Protein AF-A0A0D2GJV9-F1 (afdb_monomer)

Nearest PDB structures (foldseek):
  5wtl-assembly4_D  TM=9.542E-01  e=4.142E-06  Capnocytophaga gingivalis ATCC 33624
  5wtp-assembly2_B  TM=9.351E-01  e=1.584E-05  Capnocytophaga gingivalis ATCC 33624
  4rha-assembly2_A  TM=8.814E-01  e=6.058E-05  Salmonella enterica subsp. enterica serovar 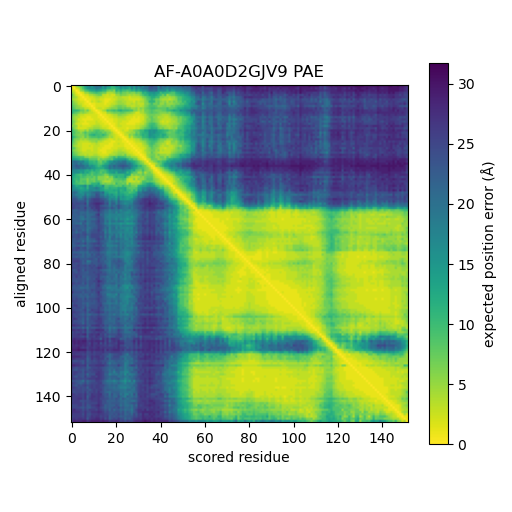Typhimurium str. 14028S
  6jfw-assembly2_B  TM=7.655E-01  e=3.293E-05  Pseudomonas aeruginosa PAO1
  6x65-assembly1_U  TM=7.104E-01  e=2.051E-04  Legionella pneumophila

Structure (mmCIF, N/CA/C/O backbone):
data_AF-A0A0D2GJV9-F1
#
_entry.id   AF-A0A0D2GJV9-F1
#
loop_
_atom_site.group_PDB
_atom_site.id
_atom_site.type_symbol
_atom_site.label_atom_id
_atom_site.label_alt_id
_atom_site.label_comp_id
_atom_site.label_asym_id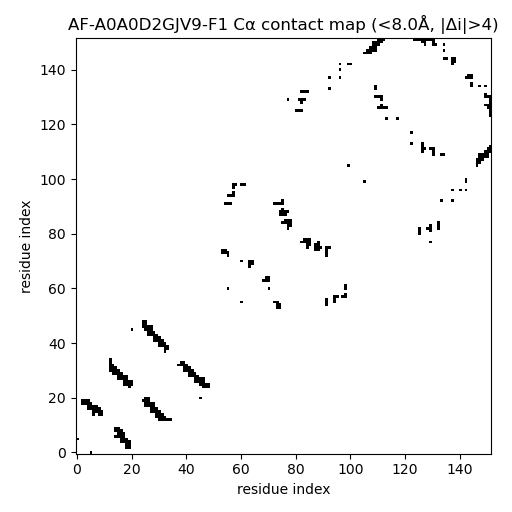
_atom_site.label_entity_id
_atom_site.label_seq_id
_atom_site.pdbx_PDB_ins_code
_atom_site.Cartn_x
_atom_site.Cartn_y
_atom_site.Cartn_z
_atom_site.occupancy
_atom_site.B_iso_or_equiv
_atom_site.auth_seq_id
_atom_site.auth_comp_id
_atom_site.auth_asym_id
_atom_site.auth_atom_id
_atom_site.pdbx_PDB_model_num
ATOM 1 N N . MET A 1 1 ? 7.979 10.786 -43.271 1.00 53.38 1 MET A N 1
ATOM 2 C CA . MET A 1 1 ? 6.881 10.348 -42.379 1.00 53.38 1 MET A CA 1
ATOM 3 C C . MET A 1 1 ? 6.047 11.572 -42.023 1.00 53.38 1 MET A C 1
ATOM 5 O O . MET A 1 1 ? 6.557 12.452 -41.350 1.00 53.38 1 MET A O 1
ATOM 9 N N . GLU A 1 2 ? 4.808 11.663 -42.506 1.00 51.81 2 GLU A N 1
ATOM 10 C CA . GLU A 1 2 ? 3.990 12.896 -42.465 1.00 51.81 2 GLU A CA 1
ATOM 11 C C . GLU A 1 2 ? 3.269 13.160 -41.126 1.00 51.81 2 GLU A C 1
ATOM 13 O O . GLU A 1 2 ? 2.659 14.206 -40.954 1.00 51.81 2 GLU A O 1
ATOM 18 N N . LYS A 1 3 ? 3.350 12.248 -40.145 1.00 60.88 3 LYS A N 1
ATOM 19 C CA . LYS A 1 3 ? 2.617 12.347 -38.863 1.00 60.88 3 LYS A CA 1
ATOM 20 C C . LYS A 1 3 ? 3.501 12.590 -37.631 1.00 60.88 3 LYS A C 1
ATOM 22 O O . LYS A 1 3 ? 3.143 12.169 -36.540 1.00 60.88 3 LYS A O 1
ATOM 27 N N . GLY A 1 4 ? 4.672 13.212 -37.789 1.00 68.31 4 GLY A N 1
ATOM 28 C CA . GLY A 1 4 ? 5.572 13.513 -36.658 1.00 68.31 4 GLY A CA 1
ATOM 29 C C . GLY A 1 4 ? 6.282 12.292 -36.055 1.00 68.31 4 GLY A C 1
ATOM 30 O O . GLY A 1 4 ? 6.714 12.326 -34.906 1.00 68.31 4 GLY A O 1
ATOM 31 N N . GLY A 1 5 ? 6.381 11.198 -36.813 1.00 75.81 5 GLY A N 1
ATOM 32 C CA . GLY A 1 5 ? 7.110 10.000 -36.402 1.00 75.81 5 GLY A CA 1
ATOM 33 C C . GLY A 1 5 ? 8.627 10.149 -36.486 1.00 75.81 5 GLY A C 1
ATOM 34 O O . GLY A 1 5 ? 9.131 10.936 -37.289 1.00 75.81 5 GLY A O 1
ATOM 35 N N . LYS A 1 6 ? 9.359 9.365 -35.687 1.00 85.88 6 LYS A N 1
ATOM 36 C CA . LYS A 1 6 ? 10.828 9.356 -35.665 1.00 85.88 6 LYS A CA 1
ATOM 37 C C . LYS A 1 6 ? 11.357 7.948 -35.916 1.00 85.88 6 LYS A C 1
ATOM 39 O O . LYS A 1 6 ? 10.926 7.001 -35.264 1.00 85.88 6 LYS A O 1
ATOM 44 N N . VAL A 1 7 ? 12.325 7.810 -36.819 1.00 85.44 7 VAL A N 1
ATOM 45 C CA . VAL A 1 7 ? 13.106 6.570 -36.935 1.00 85.44 7 VAL A CA 1
ATOM 46 C C . VAL A 1 7 ? 14.025 6.482 -35.721 1.00 85.44 7 VAL A C 1
ATOM 48 O O . VAL A 1 7 ? 14.788 7.408 -35.443 1.00 85.44 7 VAL A O 1
ATOM 51 N N . VAL A 1 8 ? 13.896 5.399 -34.961 1.00 86.81 8 VAL A N 1
ATOM 52 C CA . VAL A 1 8 ? 14.695 5.161 -33.753 1.00 86.81 8 VAL A CA 1
ATOM 53 C C . VAL A 1 8 ? 15.882 4.267 -34.068 1.00 86.81 8 VAL A C 1
ATOM 55 O O . VAL A 1 8 ? 16.947 4.450 -33.484 1.00 86.81 8 VAL A O 1
ATOM 58 N N . TRP A 1 9 ? 15.712 3.320 -34.991 1.00 85.50 9 TRP A N 1
ATOM 59 C CA . TRP A 1 9 ? 16.769 2.398 -35.377 1.00 85.50 9 TRP A CA 1
ATOM 60 C C . TRP A 1 9 ? 16.489 1.778 -36.751 1.00 85.50 9 TRP A C 1
ATOM 62 O O . TRP A 1 9 ? 15.338 1.486 -37.074 1.00 85.50 9 TRP A O 1
ATOM 72 N N . GLU A 1 10 ? 17.536 1.576 -37.548 1.00 85.81 10 GLU A N 1
ATOM 73 C CA . GLU A 1 10 ? 17.474 0.962 -38.876 1.00 85.81 10 GLU A CA 1
ATOM 74 C C . GLU A 1 10 ? 18.744 0.135 -39.123 1.00 85.81 10 GLU A C 1
ATOM 76 O O . GLU A 1 10 ? 19.851 0.602 -38.854 1.00 85.81 10 GLU A O 1
ATOM 81 N N . ASP A 1 11 ? 18.575 -1.087 -39.626 1.00 79.38 11 ASP A N 1
ATOM 82 C CA . ASP A 1 11 ? 19.651 -1.979 -40.079 1.00 79.38 11 ASP A CA 1
ATOM 83 C C . ASP A 1 11 ? 19.138 -2.867 -41.232 1.00 79.38 11 ASP A C 1
ATOM 85 O O . ASP A 1 11 ? 17.944 -2.859 -41.535 1.00 79.38 11 ASP A O 1
ATOM 89 N N . ARG A 1 12 ? 20.006 -3.630 -41.914 1.00 72.88 12 ARG A N 1
ATOM 90 C CA . ARG A 1 12 ? 19.656 -4.445 -43.094 1.00 72.88 12 ARG A CA 1
ATOM 91 C C . ARG A 1 12 ? 18.422 -5.323 -42.849 1.00 72.88 12 ARG A C 1
ATOM 93 O O . ARG A 1 12 ? 18.496 -6.380 -42.229 1.00 72.88 12 ARG A O 1
ATOM 100 N N . GLY A 1 13 ? 17.291 -4.892 -43.407 1.00 72.50 13 GLY A N 1
ATOM 101 C CA . GLY A 1 13 ? 16.016 -5.597 -43.310 1.00 72.50 13 GLY A CA 1
ATOM 102 C C . GLY A 1 13 ? 15.240 -5.341 -42.019 1.00 72.50 13 GLY A C 1
ATOM 103 O O . GLY A 1 13 ? 14.259 -6.033 -41.782 1.00 72.50 13 GLY A O 1
ATOM 104 N N . GLN A 1 14 ? 15.612 -4.371 -41.181 1.00 80.69 14 GLN A N 1
ATOM 105 C CA . GLN A 1 14 ? 14.827 -3.973 -40.013 1.00 80.69 14 GLN A CA 1
ATOM 106 C C . GLN A 1 14 ? 14.714 -2.458 -39.875 1.00 80.69 14 GLN A C 1
ATOM 108 O O . GLN A 1 14 ? 15.699 -1.735 -39.950 1.00 80.69 14 GLN A O 1
ATOM 113 N N . LEU A 1 15 ? 13.501 -1.989 -39.597 1.00 82.88 15 LEU A N 1
ATOM 114 C CA . LEU A 1 15 ? 13.212 -0.582 -39.352 1.00 82.88 15 LEU A CA 1
ATOM 115 C C . LEU A 1 15 ? 12.347 -0.452 -38.101 1.00 82.88 15 LEU A C 1
ATOM 117 O O . LEU A 1 15 ? 11.255 -1.013 -38.038 1.00 82.88 15 LEU A O 1
ATOM 121 N N . VAL A 1 16 ? 12.817 0.309 -37.117 1.00 82.06 16 VAL A N 1
ATOM 122 C CA . VAL A 1 16 ? 12.072 0.663 -35.907 1.00 82.06 16 VAL A CA 1
ATOM 123 C C . VAL A 1 16 ? 11.798 2.158 -35.916 1.00 82.06 16 VAL A C 1
ATOM 125 O O . VAL A 1 16 ? 12.713 2.982 -35.941 1.00 82.06 16 VAL A O 1
ATOM 128 N N . PHE A 1 17 ? 10.524 2.521 -35.856 1.00 84.88 17 PHE A N 1
ATOM 129 C CA . PHE A 1 17 ? 10.092 3.909 -35.836 1.00 84.88 17 PHE A CA 1
ATOM 130 C C . PHE A 1 17 ? 8.940 4.117 -34.866 1.00 84.88 17 PHE A C 1
ATOM 132 O O . PHE A 1 17 ? 8.207 3.191 -34.522 1.00 84.88 17 PHE A O 1
ATOM 139 N N . THR A 1 18 ? 8.785 5.353 -34.417 1.00 85.94 18 THR A N 1
ATOM 140 C CA . THR A 1 18 ? 7.687 5.767 -33.555 1.00 85.94 18 THR A CA 1
ATOM 141 C C . THR A 1 18 ? 6.683 6.607 -34.323 1.00 85.94 18 THR A C 1
ATOM 143 O O . THR A 1 18 ? 7.044 7.333 -35.247 1.00 85.94 18 THR A O 1
ATOM 146 N N . LEU A 1 19 ? 5.416 6.528 -33.923 1.00 82.56 19 LEU A N 1
ATOM 147 C CA . LEU A 1 19 ? 4.341 7.403 -34.375 1.00 82.56 19 LEU A CA 1
ATOM 148 C C . LEU A 1 19 ? 3.603 7.969 -33.155 1.00 82.56 19 LEU A C 1
ATOM 150 O O . LEU A 1 19 ? 3.312 7.207 -32.230 1.00 82.56 19 LEU A O 1
ATOM 154 N N . PRO A 1 20 ? 3.251 9.263 -33.138 1.00 75.19 20 PRO A N 1
ATOM 155 C CA . PRO A 1 20 ? 2.287 9.788 -32.181 1.00 75.19 20 PRO A CA 1
ATOM 156 C C . PRO A 1 20 ? 0.954 9.046 -32.325 1.00 75.19 20 PRO A C 1
ATOM 158 O O . PRO A 1 20 ? 0.467 8.831 -33.439 1.00 75.19 20 PRO A O 1
ATOM 161 N N . ASN A 1 21 ? 0.367 8.632 -31.208 1.00 71.44 21 ASN A N 1
ATOM 162 C CA . ASN A 1 21 ? -0.944 7.998 -31.181 1.00 71.44 21 ASN A CA 1
ATOM 163 C C . ASN A 1 21 ? -2.052 9.057 -30.994 1.00 71.44 21 ASN A C 1
ATOM 165 O O . ASN A 1 21 ? -1.807 10.164 -30.516 1.00 71.44 21 ASN A O 1
ATOM 169 N N . GLN A 1 22 ? -3.293 8.714 -31.350 1.00 63.69 22 GLN A N 1
ATOM 170 C CA . GLN A 1 22 ? -4.439 9.634 -31.258 1.00 63.69 22 GLN A CA 1
ATOM 171 C C . GLN A 1 22 ? -4.882 9.951 -29.814 1.00 63.69 22 GLN A C 1
ATOM 173 O O . GLN A 1 22 ? -5.726 10.814 -29.612 1.00 63.69 22 GLN A O 1
ATOM 178 N N . GLN A 1 23 ? -4.308 9.275 -28.815 1.00 59.03 23 GLN A N 1
ATOM 179 C CA . GLN A 1 23 ? -4.551 9.461 -27.379 1.00 59.03 23 GLN A CA 1
ATOM 180 C C . GLN A 1 23 ? -3.381 10.182 -26.669 1.00 59.03 23 GLN A C 1
ATOM 182 O O . GLN A 1 23 ? -3.293 10.156 -25.444 1.00 59.03 23 GLN A O 1
ATOM 187 N N . GLY A 1 24 ? -2.451 10.797 -27.414 1.00 64.00 24 GLY A N 1
ATOM 188 C CA . GLY A 1 24 ? -1.321 11.559 -26.860 1.00 64.00 24 GLY A CA 1
ATOM 189 C C . GLY A 1 24 ? -0.105 10.740 -26.392 1.00 64.00 24 GLY A C 1
ATOM 190 O O . GLY A 1 24 ? 0.794 11.290 -25.766 1.00 64.00 24 GLY A O 1
ATOM 191 N N . GLY A 1 25 ? -0.053 9.437 -26.673 1.00 68.31 25 GLY A N 1
ATOM 192 C CA . GLY A 1 25 ? 1.095 8.553 -26.424 1.00 68.31 25 GLY A CA 1
ATOM 193 C C . GLY A 1 25 ? 1.900 8.210 -27.686 1.00 68.31 25 GLY A C 1
ATOM 194 O O . GLY A 1 25 ? 1.680 8.773 -28.756 1.00 68.31 25 GLY A O 1
ATOM 195 N N . THR A 1 26 ? 2.820 7.248 -27.574 1.00 77.94 26 THR A N 1
ATOM 196 C CA . THR A 1 26 ? 3.735 6.856 -28.662 1.00 77.94 26 THR A CA 1
ATOM 197 C C . THR A 1 26 ? 3.515 5.403 -29.061 1.00 77.94 26 THR A C 1
ATOM 199 O O . THR A 1 26 ? 3.661 4.495 -28.245 1.00 77.94 26 THR A O 1
ATOM 202 N N . THR A 1 27 ? 3.217 5.166 -30.332 1.00 78.12 27 THR A N 1
ATOM 203 C CA . THR A 1 27 ? 3.196 3.833 -30.936 1.00 78.12 27 THR A CA 1
ATOM 204 C C . THR A 1 27 ? 4.581 3.490 -31.459 1.00 78.12 27 THR A C 1
ATOM 206 O O . THR A 1 27 ? 5.173 4.274 -32.197 1.00 78.12 27 THR A O 1
ATOM 209 N N . TRP A 1 28 ? 5.084 2.316 -31.096 1.00 81.31 28 TRP A N 1
ATOM 210 C CA . TRP A 1 28 ? 6.335 1.770 -31.605 1.00 81.31 28 TRP A CA 1
ATOM 211 C C . TRP A 1 28 ? 6.035 0.758 -32.705 1.00 81.31 28 TRP A C 1
ATOM 213 O O . TRP A 1 28 ? 5.270 -0.185 -32.504 1.00 81.31 28 TRP A O 1
ATOM 223 N N . CYS A 1 29 ? 6.648 0.950 -33.864 1.00 79.50 29 CYS A N 1
ATOM 224 C CA . CYS A 1 29 ? 6.504 0.089 -35.025 1.00 79.50 29 CYS A CA 1
ATOM 225 C C . CYS A 1 29 ? 7.859 -0.535 -35.346 1.00 79.50 29 CYS A C 1
ATOM 227 O O . CYS A 1 29 ? 8.846 0.184 -35.492 1.00 79.50 29 CYS A O 1
ATOM 229 N N . ARG A 1 30 ? 7.904 -1.861 -35.495 1.00 81.19 30 ARG A N 1
ATOM 230 C CA . ARG A 1 30 ? 9.064 -2.582 -36.030 1.00 81.19 30 ARG A CA 1
ATOM 231 C C . ARG A 1 30 ? 8.660 -3.314 -37.297 1.00 81.19 30 ARG A C 1
ATOM 233 O O . ARG A 1 30 ? 7.807 -4.198 -37.255 1.00 81.19 30 ARG A O 1
ATOM 240 N N . VAL A 1 31 ? 9.310 -2.970 -38.397 1.00 80.06 31 VAL A N 1
ATOM 241 C CA . VAL A 1 31 ? 9.235 -3.677 -39.673 1.00 80.06 31 VAL A CA 1
ATOM 242 C C . VAL A 1 31 ? 10.460 -4.569 -39.785 1.00 80.06 31 VAL A C 1
ATOM 244 O O . VAL A 1 31 ? 11.572 -4.150 -39.470 1.00 80.06 31 VAL A O 1
ATOM 247 N N . THR A 1 32 ? 10.271 -5.812 -40.207 1.00 77.69 32 THR A N 1
ATOM 248 C CA . THR A 1 32 ? 11.360 -6.725 -40.559 1.00 77.69 32 THR A CA 1
ATOM 249 C C . THR A 1 32 ? 11.093 -7.304 -41.941 1.00 77.69 32 THR A C 1
ATOM 251 O O . THR A 1 32 ? 10.092 -7.986 -42.139 1.00 77.69 32 THR A O 1
ATOM 254 N N . ALA A 1 33 ? 11.973 -7.017 -42.893 1.00 67.50 33 ALA A N 1
ATOM 255 C CA . ALA A 1 33 ? 11.986 -7.576 -44.233 1.00 67.50 33 ALA A CA 1
ATOM 256 C C . ALA A 1 33 ? 13.051 -8.675 -44.298 1.00 67.50 33 ALA A C 1
ATOM 258 O O . ALA A 1 33 ? 14.243 -8.402 -44.164 1.00 67.50 33 ALA A O 1
ATOM 259 N N . ASN A 1 34 ? 12.622 -9.921 -44.499 1.00 62.41 34 ASN A N 1
ATOM 260 C CA . ASN A 1 34 ? 13.539 -11.038 -44.680 1.00 62.41 34 ASN A CA 1
ATOM 261 C C . ASN A 1 34 ? 13.733 -11.291 -46.182 1.00 62.41 34 ASN A C 1
ATOM 263 O O . ASN A 1 34 ? 12.816 -11.736 -46.875 1.00 62.41 34 ASN A O 1
ATOM 267 N N . SER A 1 35 ? 14.922 -10.979 -46.697 1.00 59.19 35 SER A N 1
ATOM 268 C CA . SER A 1 35 ? 15.244 -11.021 -48.130 1.00 59.19 35 SER A CA 1
ATOM 269 C C . SER A 1 35 ? 15.281 -12.433 -48.732 1.00 59.19 35 SER A C 1
ATOM 271 O O . SER A 1 35 ? 15.321 -12.556 -49.951 1.00 59.19 35 SER A O 1
ATOM 273 N N . GLY A 1 36 ? 15.225 -13.494 -47.916 1.00 56.56 36 GLY A N 1
ATOM 274 C CA . GLY A 1 36 ? 15.246 -14.885 -48.389 1.00 56.56 36 GLY A CA 1
ATOM 275 C C . GLY A 1 36 ? 13.881 -15.525 -48.680 1.00 56.56 36 GLY A C 1
ATOM 276 O O . GLY A 1 36 ? 13.845 -16.555 -49.343 1.00 56.56 36 GLY A O 1
ATOM 277 N N . LEU A 1 37 ? 12.764 -14.962 -48.192 1.00 49.69 37 LEU A N 1
ATOM 278 C CA . LEU A 1 37 ? 11.444 -15.630 -48.224 1.00 49.69 37 LEU A CA 1
ATOM 279 C C . LEU A 1 37 ? 10.280 -14.744 -48.705 1.00 49.69 37 LEU A C 1
ATOM 281 O O . LEU A 1 37 ? 9.136 -15.188 -48.696 1.00 49.69 37 LEU A O 1
ATOM 285 N N . GLY A 1 38 ? 10.530 -13.488 -49.092 1.00 54.06 38 GLY A N 1
ATOM 286 C CA . GLY A 1 38 ? 9.476 -12.570 -49.553 1.00 54.06 38 GLY A CA 1
ATOM 287 C C . GLY A 1 38 ? 8.445 -12.178 -48.481 1.00 54.06 38 GLY A C 1
ATOM 288 O O . GLY A 1 38 ? 7.434 -11.561 -48.805 1.00 54.06 38 GLY A O 1
ATOM 289 N N . GLN A 1 39 ? 8.684 -12.516 -47.209 1.00 48.50 39 GLN A N 1
ATOM 290 C CA . GLN A 1 39 ? 7.788 -12.221 -46.091 1.00 48.50 39 GLN A CA 1
ATOM 291 C C . GLN A 1 39 ? 8.284 -11.003 -45.302 1.00 48.50 39 GLN A C 1
ATOM 293 O O . GLN A 1 39 ? 9.464 -10.897 -44.951 1.00 48.50 39 GLN A O 1
ATOM 298 N N . GLN A 1 40 ? 7.362 -10.082 -45.020 1.00 52.12 40 GLN A N 1
ATOM 299 C CA . GLN A 1 40 ? 7.590 -8.907 -44.183 1.00 52.12 40 GLN A CA 1
ATOM 300 C C . GLN A 1 40 ? 6.722 -9.011 -42.927 1.00 52.12 40 GLN A C 1
ATOM 302 O O . GLN A 1 40 ? 5.524 -9.270 -43.024 1.00 52.12 40 GLN A O 1
ATOM 307 N N . TYR A 1 41 ? 7.313 -8.790 -41.753 1.00 53.53 41 TYR A N 1
ATOM 308 C CA . TYR A 1 41 ? 6.598 -8.761 -40.476 1.00 53.53 41 TYR A CA 1
ATOM 309 C C . TYR A 1 41 ? 6.501 -7.325 -39.966 1.00 53.53 41 TYR A C 1
ATOM 311 O O . TYR A 1 41 ? 7.513 -6.625 -39.884 1.00 53.53 41 TYR A O 1
ATOM 319 N N . LEU A 1 42 ? 5.292 -6.901 -39.590 1.00 56.41 42 LEU A N 1
ATOM 320 C CA . LEU A 1 42 ? 5.032 -5.625 -38.927 1.00 56.41 42 LEU A CA 1
ATOM 321 C C . LEU A 1 42 ? 4.533 -5.889 -37.505 1.00 56.41 42 LEU A C 1
ATOM 323 O O . LEU A 1 42 ? 3.432 -6.396 -37.312 1.00 56.41 42 LEU A O 1
ATOM 327 N N . ASN A 1 43 ? 5.337 -5.510 -36.515 1.00 60.16 43 ASN A N 1
ATOM 328 C CA . ASN A 1 43 ? 4.940 -5.509 -35.112 1.00 60.16 43 ASN A CA 1
ATOM 329 C C . ASN A 1 43 ? 4.585 -4.079 -34.699 1.00 60.16 43 ASN A C 1
ATOM 331 O O . ASN A 1 43 ? 5.437 -3.189 -34.764 1.00 60.16 43 ASN A O 1
ATOM 335 N N . ILE A 1 44 ? 3.340 -3.866 -34.270 1.00 63.56 44 ILE A N 1
ATOM 336 C CA . ILE A 1 44 ? 2.851 -2.578 -33.767 1.00 63.56 44 ILE A CA 1
ATOM 337 C C . ILE A 1 44 ? 2.581 -2.730 -32.274 1.00 63.56 44 ILE A C 1
ATOM 339 O O . ILE A 1 44 ? 1.691 -3.476 -31.873 1.00 63.56 44 ILE A O 1
ATOM 343 N N . VAL A 1 45 ? 3.330 -2.003 -31.449 1.00 69.31 45 VAL A N 1
ATOM 344 C CA . VAL A 1 45 ? 3.099 -1.924 -30.005 1.00 69.31 45 VAL A CA 1
ATOM 345 C C . VAL A 1 45 ? 2.605 -0.521 -29.684 1.00 69.31 45 VAL A C 1
ATOM 347 O O . VAL A 1 45 ? 3.351 0.458 -29.754 1.00 69.31 45 VAL A O 1
ATOM 350 N N . GLY A 1 46 ? 1.323 -0.409 -29.340 1.00 54.34 46 GLY A N 1
ATOM 351 C CA . GLY A 1 46 ? 0.756 0.834 -28.829 1.00 54.34 46 GLY A CA 1
ATOM 352 C C . GLY A 1 46 ? 1.282 1.107 -27.423 1.00 54.34 46 GLY A C 1
ATOM 353 O O . GLY A 1 46 ? 0.889 0.434 -26.473 1.00 54.34 46 GLY A O 1
ATOM 354 N N . GLY A 1 47 ? 2.162 2.096 -27.271 1.00 51.62 47 GLY A N 1
ATOM 355 C CA . GLY A 1 47 ? 2.560 2.575 -25.956 1.00 51.62 47 GLY A CA 1
ATOM 356 C C . GLY A 1 47 ? 1.444 3.429 -25.366 1.00 51.62 47 GLY A C 1
ATOM 357 O O . GLY A 1 47 ? 1.209 4.552 -25.818 1.00 51.62 47 GLY A O 1
ATOM 358 N N . LYS A 1 48 ? 0.765 2.925 -24.332 1.00 53.41 48 LYS A N 1
ATOM 359 C CA . LYS A 1 48 ? 0.112 3.820 -23.370 1.00 53.41 48 LYS A CA 1
ATOM 360 C C . LYS A 1 48 ? 1.228 4.528 -22.595 1.00 53.41 48 LYS A C 1
ATOM 362 O O . LYS A 1 48 ? 2.204 3.857 -22.243 1.00 53.41 48 LYS A O 1
ATOM 367 N N . PRO A 1 49 ? 1.143 5.845 -22.334 1.00 47.78 49 PRO A N 1
ATOM 368 C CA . PRO A 1 49 ? 2.086 6.475 -21.425 1.00 47.78 49 PRO A CA 1
ATOM 369 C C . PRO A 1 49 ? 2.056 5.694 -20.111 1.00 47.78 49 PRO A C 1
ATOM 371 O O . PRO A 1 49 ? 1.007 5.558 -19.480 1.00 47.78 49 PRO A O 1
ATOM 374 N N . PHE A 1 50 ? 3.202 5.129 -19.732 1.00 43.38 50 PHE A N 1
ATOM 375 C CA . PHE A 1 50 ? 3.360 4.509 -18.429 1.00 43.38 50 PHE A CA 1
ATOM 376 C C . PHE A 1 50 ? 3.236 5.629 -17.399 1.00 43.38 50 PHE A C 1
ATOM 378 O O . PHE A 1 50 ? 4.185 6.377 -17.155 1.00 43.38 50 PHE A O 1
ATOM 385 N N . ARG A 1 51 ? 2.035 5.803 -16.836 1.00 44.22 51 ARG A N 1
ATOM 386 C CA . ARG A 1 51 ? 1.840 6.678 -15.685 1.00 44.22 51 ARG A CA 1
ATOM 387 C C . ARG A 1 51 ? 2.630 6.058 -14.541 1.00 44.22 51 ARG A C 1
ATOM 389 O O . ARG A 1 51 ? 2.150 5.148 -13.876 1.00 44.22 51 ARG A O 1
ATOM 396 N N . LYS A 1 52 ? 3.830 6.588 -14.286 1.00 41.56 52 LYS A N 1
ATOM 397 C CA . LYS A 1 52 ? 4.503 6.483 -12.984 1.00 41.56 52 LYS A CA 1
ATOM 398 C C . LYS A 1 52 ? 3.688 7.266 -11.953 1.00 41.56 52 LYS A C 1
ATOM 400 O O . LYS A 1 52 ? 4.118 8.295 -11.447 1.00 41.56 52 LYS A O 1
ATOM 405 N N . SER A 1 53 ? 2.473 6.812 -11.679 1.00 42.75 53 SER A N 1
ATOM 406 C CA . SER A 1 53 ? 1.772 7.164 -10.459 1.00 42.75 53 SER A CA 1
ATOM 407 C C . SER A 1 53 ? 2.356 6.241 -9.392 1.00 42.75 53 SER A C 1
ATOM 409 O O . SER A 1 53 ? 1.941 5.104 -9.220 1.00 42.75 53 SER A O 1
ATOM 411 N N . PHE A 1 54 ? 3.399 6.718 -8.714 1.00 50.41 54 PHE A N 1
ATOM 412 C CA . PHE A 1 54 ? 3.854 6.110 -7.457 1.00 50.41 54 PHE A CA 1
ATOM 413 C C . PHE A 1 54 ? 2.913 6.451 -6.288 1.00 50.41 54 PHE A C 1
ATOM 415 O O . PHE A 1 54 ? 3.178 6.074 -5.156 1.00 50.41 54 PHE A O 1
ATOM 422 N N . ALA A 1 55 ? 1.825 7.178 -6.559 1.00 52.69 55 ALA A N 1
ATOM 423 C CA . ALA A 1 55 ? 0.803 7.552 -5.600 1.00 52.69 55 ALA A CA 1
ATOM 424 C C . ALA A 1 55 ? -0.568 7.315 -6.242 1.00 52.69 55 ALA A C 1
ATOM 426 O O . ALA A 1 55 ? -1.028 8.124 -7.055 1.00 52.69 55 ALA A O 1
ATOM 427 N N . PHE A 1 56 ? -1.184 6.187 -5.897 1.00 69.44 56 PHE A N 1
ATOM 428 C CA . PHE A 1 56 ? -2.611 5.963 -6.107 1.00 69.44 56 PHE A CA 1
ATOM 429 C C . PHE A 1 56 ? -3.340 6.724 -4.999 1.00 69.44 56 PHE A C 1
ATOM 431 O O . PHE A 1 56 ? -3.123 6.423 -3.828 1.00 69.44 56 PHE A O 1
ATOM 438 N N . GLY A 1 57 ? -4.120 7.747 -5.352 1.00 83.50 57 GLY A N 1
ATOM 439 C CA . GLY A 1 57 ? -4.979 8.464 -4.409 1.00 83.50 57 GLY A CA 1
ATOM 440 C C . GLY A 1 57 ? -6.303 7.726 -4.174 1.00 83.50 57 GLY A C 1
ATOM 441 O O . GLY A 1 57 ? -6.548 6.713 -4.833 1.00 83.50 57 GLY A O 1
ATOM 442 N N . PRO A 1 58 ? -7.173 8.232 -3.279 1.00 86.12 58 PRO A N 1
ATOM 443 C CA . PRO A 1 58 ? -8.410 7.553 -2.878 1.00 86.12 58 PRO A CA 1
ATOM 444 C C . PRO A 1 58 ? -9.309 7.191 -4.066 1.00 86.12 58 PRO A C 1
ATOM 446 O O . PRO A 1 58 ? -9.605 6.021 -4.259 1.00 86.12 58 PRO A O 1
ATOM 449 N N . ALA A 1 59 ? -9.608 8.152 -4.947 1.00 85.44 59 ALA A N 1
ATOM 450 C CA . ALA A 1 59 ? -10.464 7.921 -6.114 1.00 85.44 59 ALA A CA 1
ATOM 451 C C . ALA A 1 59 ? -9.926 6.840 -7.072 1.00 85.44 59 ALA A C 1
ATOM 453 O O . ALA A 1 59 ? -10.694 6.076 -7.641 1.00 85.44 59 ALA A O 1
ATOM 454 N N . GLN A 1 60 ? -8.600 6.746 -7.250 1.00 85.12 60 GLN A N 1
ATOM 455 C CA . GLN A 1 60 ? -8.025 5.689 -8.092 1.00 85.12 60 GLN A CA 1
ATOM 456 C C . GLN A 1 60 ? -8.039 4.325 -7.400 1.00 85.12 60 GLN A C 1
ATOM 458 O O . GLN A 1 60 ? -8.058 3.303 -8.080 1.00 85.12 60 GLN A O 1
ATOM 463 N N . MET A 1 61 ? -7.973 4.293 -6.065 1.00 85.56 61 MET A N 1
ATOM 464 C CA . MET A 1 61 ? -8.143 3.046 -5.322 1.00 85.56 61 MET A CA 1
ATOM 465 C C . MET A 1 61 ? -9.585 2.566 -5.400 1.00 85.56 61 MET A C 1
ATOM 467 O O . MET A 1 61 ? -9.795 1.387 -5.644 1.00 85.56 61 MET A O 1
ATOM 471 N N . GLU A 1 62 ? -10.545 3.469 -5.224 1.00 87.06 62 GLU A N 1
ATOM 472 C CA . GLU A 1 62 ? -11.975 3.182 -5.329 1.00 87.06 62 GLU A CA 1
ATOM 473 C C . GLU A 1 62 ? -12.324 2.618 -6.710 1.00 87.06 62 GLU A C 1
ATOM 475 O O . GLU A 1 62 ? -12.814 1.499 -6.800 1.00 87.06 62 GLU A O 1
ATOM 480 N N . GLU A 1 63 ? -11.920 3.298 -7.789 1.00 86.50 63 GLU A N 1
ATOM 481 C CA . GLU A 1 63 ? -12.132 2.821 -9.164 1.00 86.50 63 GLU A CA 1
ATOM 482 C C . GLU A 1 63 ? -11.536 1.419 -9.402 1.00 86.50 63 GLU A C 1
ATOM 484 O O . GLU A 1 63 ? -12.149 0.572 -10.057 1.00 86.50 63 GLU A O 1
ATOM 489 N N . ALA A 1 64 ? -10.343 1.151 -8.859 1.00 83.56 64 ALA A N 1
ATOM 490 C CA . ALA A 1 64 ? -9.699 -0.156 -8.967 1.00 83.56 64 ALA A CA 1
ATOM 491 C C . ALA A 1 64 ? -10.413 -1.233 -8.134 1.00 83.56 64 ALA A C 1
ATOM 493 O O . ALA A 1 64 ? -10.515 -2.377 -8.572 1.00 83.56 64 ALA A O 1
ATOM 494 N N . LEU A 1 65 ? -10.920 -0.891 -6.948 1.00 85.69 65 LEU A N 1
ATOM 495 C CA . LEU A 1 65 ? -11.708 -1.809 -6.128 1.00 85.69 65 LEU A CA 1
ATOM 496 C C . LEU A 1 65 ? -13.039 -2.148 -6.803 1.00 85.69 65 LEU A C 1
ATOM 498 O O . LEU A 1 65 ? -13.389 -3.323 -6.856 1.00 85.69 65 LEU A O 1
ATOM 502 N N . ASP A 1 66 ? -13.716 -1.165 -7.391 1.00 84.62 66 ASP A N 1
ATOM 503 C CA . ASP A 1 66 ? -14.978 -1.372 -8.104 1.00 84.62 66 ASP A CA 1
ATOM 504 C C . ASP A 1 66 ? -14.796 -2.203 -9.379 1.00 84.62 66 ASP A C 1
ATOM 506 O O . ASP A 1 66 ? -15.618 -3.064 -9.695 1.00 84.62 66 ASP A O 1
ATOM 510 N N . THR A 1 67 ? -13.710 -1.963 -10.118 1.00 80.88 67 THR A N 1
ATOM 511 C CA . THR A 1 67 ? -13.473 -2.620 -11.412 1.00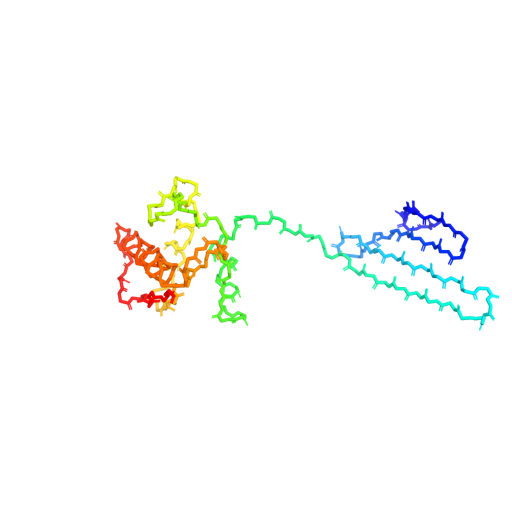 80.88 67 THR A CA 1
ATOM 512 C C . THR A 1 67 ? -12.837 -4.001 -11.257 1.00 80.88 67 THR A C 1
ATOM 514 O O . THR A 1 67 ? -13.263 -4.958 -11.903 1.00 80.88 67 THR A O 1
ATOM 517 N N . ASP A 1 68 ? -11.806 -4.112 -10.416 1.00 82.69 68 ASP A N 1
ATOM 518 C CA . ASP A 1 68 ? -10.951 -5.300 -10.325 1.00 82.69 68 ASP A CA 1
ATOM 519 C C . ASP A 1 68 ? -11.162 -6.101 -9.028 1.00 82.69 68 ASP A C 1
ATOM 521 O O . ASP A 1 68 ? -10.579 -7.180 -8.873 1.00 82.69 68 ASP A O 1
ATOM 525 N N . GLY A 1 69 ? -11.928 -5.578 -8.062 1.00 84.31 69 GLY A N 1
ATOM 526 C CA . GLY A 1 69 ? -12.091 -6.168 -6.726 1.00 84.31 69 GLY A CA 1
ATOM 527 C C . GLY A 1 69 ? -10.828 -6.111 -5.860 1.00 84.31 69 GLY A C 1
ATOM 528 O O . GLY A 1 69 ? -10.789 -6.691 -4.776 1.00 84.31 69 GLY A O 1
ATOM 529 N N . ARG A 1 70 ? -9.757 -5.465 -6.341 1.00 82.50 70 ARG A N 1
ATOM 530 C CA . ARG A 1 70 ? -8.463 -5.366 -5.657 1.00 82.50 70 ARG A CA 1
ATOM 531 C C . ARG A 1 70 ? -7.667 -4.167 -6.146 1.00 82.50 70 ARG A C 1
ATOM 533 O O . ARG A 1 70 ? -7.706 -3.816 -7.319 1.00 82.50 70 ARG A O 1
ATOM 540 N N . VAL A 1 71 ? -6.818 -3.636 -5.275 1.00 82.25 71 VAL A N 1
ATOM 541 C CA . VAL A 1 71 ? -5.855 -2.590 -5.625 1.00 8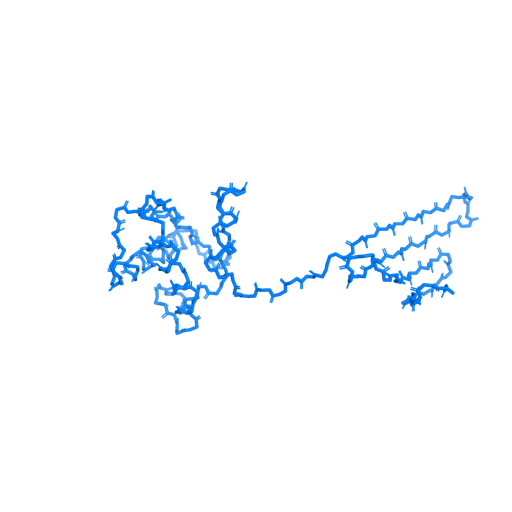2.25 71 VAL A CA 1
ATOM 542 C C . VAL A 1 71 ? -4.453 -2.997 -5.179 1.00 82.25 71 VAL A C 1
ATOM 544 O O . VAL A 1 71 ? -4.248 -3.461 -4.060 1.00 82.25 71 VAL A O 1
ATOM 547 N N . ARG A 1 72 ? -3.461 -2.839 -6.064 1.00 80.25 72 ARG A N 1
ATOM 548 C CA . ARG A 1 72 ? -2.045 -2.999 -5.702 1.00 80.25 72 ARG A CA 1
ATOM 549 C C . ARG A 1 72 ? -1.482 -1.655 -5.280 1.00 80.25 72 ARG A C 1
ATOM 551 O O . ARG A 1 72 ? -1.342 -0.755 -6.105 1.00 80.25 72 ARG A O 1
ATOM 558 N N . LEU A 1 73 ? -1.145 -1.541 -4.002 1.00 76.94 73 LEU A N 1
ATOM 559 C CA . LEU A 1 73 ? -0.564 -0.330 -3.443 1.00 76.94 73 LEU A CA 1
ATOM 560 C C . LEU A 1 73 ? 0.958 -0.423 -3.455 1.00 76.94 73 LEU A C 1
ATOM 562 O O . LEU A 1 73 ? 1.548 -1.420 -3.044 1.00 76.94 73 LEU A O 1
ATOM 566 N N . TYR A 1 74 ? 1.584 0.652 -3.914 1.00 76.81 74 TYR A N 1
ATOM 567 C CA . TYR A 1 74 ? 3.024 0.852 -3.839 1.00 76.81 74 TYR A CA 1
ATOM 568 C C . TYR A 1 74 ? 3.312 1.984 -2.857 1.00 76.81 74 TYR A C 1
ATOM 570 O O . TYR A 1 74 ? 2.484 2.873 -2.669 1.00 76.81 74 TYR A O 1
ATOM 578 N N . GLY A 1 75 ? 4.492 1.959 -2.240 1.00 76.75 75 GLY A N 1
ATOM 579 C CA . GLY A 1 75 ? 4.922 3.016 -1.325 1.00 76.75 75 GLY A CA 1
ATOM 580 C C . GLY A 1 75 ? 4.578 2.782 0.143 1.00 76.75 75 GLY A C 1
ATOM 581 O O . GLY A 1 75 ? 4.860 3.661 0.939 1.00 76.75 75 GLY A O 1
ATOM 582 N N . ILE A 1 76 ? 4.039 1.620 0.528 1.00 83.94 76 ILE A N 1
ATOM 583 C CA . ILE A 1 76 ? 4.013 1.182 1.934 1.00 83.94 76 ILE A CA 1
ATOM 584 C C . ILE A 1 76 ? 5.311 0.416 2.193 1.00 83.94 76 ILE A C 1
ATOM 586 O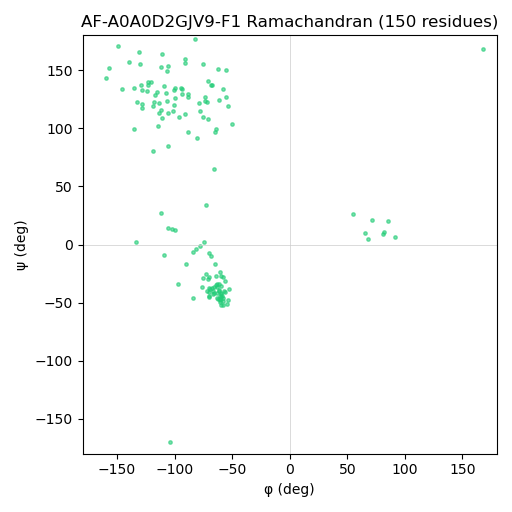 O . ILE A 1 76 ? 5.457 -0.748 1.827 1.00 83.94 76 ILE A O 1
ATOM 590 N N . LEU A 1 77 ? 6.284 1.124 2.748 1.00 85.06 77 LEU A N 1
ATOM 591 C CA . LEU A 1 77 ? 7.637 0.664 3.018 1.00 85.06 77 LEU A CA 1
ATOM 592 C C . LEU A 1 77 ? 7.846 0.400 4.518 1.00 85.06 77 LEU A C 1
ATOM 594 O O . LEU A 1 77 ? 7.211 1.014 5.385 1.00 85.06 77 LEU A O 1
ATOM 598 N N . PHE A 1 78 ? 8.778 -0.502 4.807 1.00 86.06 78 PHE A N 1
ATOM 599 C CA . PHE A 1 78 ? 9.181 -0.880 6.155 1.00 86.06 78 PHE A CA 1
ATOM 600 C C . PHE A 1 78 ? 10.699 -0.826 6.283 1.00 86.06 78 PHE A C 1
ATOM 602 O O . PHE A 1 78 ? 11.411 -1.004 5.290 1.00 86.06 78 PHE A O 1
ATOM 609 N N . ASP A 1 79 ? 11.184 -0.646 7.508 1.00 86.06 79 ASP A N 1
ATOM 610 C CA . ASP A 1 79 ? 12.597 -0.833 7.818 1.00 86.06 79 ASP A CA 1
ATOM 611 C C . ASP A 1 79 ? 13.072 -2.240 7.415 1.00 86.06 79 ASP A C 1
ATOM 613 O O . ASP A 1 79 ? 12.316 -3.222 7.442 1.00 86.06 79 ASP A O 1
ATOM 617 N N . PHE A 1 80 ? 14.356 -2.338 7.061 1.00 81.88 80 PHE A N 1
ATOM 618 C CA . PHE A 1 80 ? 14.976 -3.602 6.673 1.00 81.88 80 PHE A CA 1
ATOM 619 C C . PHE A 1 80 ? 14.790 -4.663 7.765 1.00 81.88 80 PHE A C 1
ATOM 621 O O . PHE A 1 80 ? 15.106 -4.416 8.929 1.00 81.88 80 PHE A O 1
ATOM 628 N N . ASP A 1 81 ? 14.265 -5.826 7.364 1.00 79.50 81 ASP A N 1
ATOM 629 C CA . ASP A 1 81 ? 13.951 -6.973 8.230 1.00 79.50 81 ASP A CA 1
ATOM 630 C C . ASP A 1 81 ? 13.030 -6.653 9.428 1.00 79.50 81 ASP A C 1
ATOM 632 O O . ASP A 1 81 ? 13.055 -7.305 10.471 1.00 79.50 81 ASP A O 1
ATOM 636 N N . LYS A 1 82 ? 12.202 -5.608 9.304 1.00 85.31 82 LYS A N 1
ATOM 637 C CA . LYS A 1 82 ? 11.276 -5.174 10.356 1.00 85.31 82 LYS A CA 1
ATOM 638 C C . LYS A 1 82 ? 9.865 -4.952 9.823 1.00 85.31 82 LYS A C 1
ATOM 640 O O . LYS A 1 82 ? 9.623 -4.863 8.615 1.00 85.31 82 LYS A O 1
ATOM 645 N N . ALA A 1 83 ? 8.931 -4.853 10.766 1.00 88.25 83 ALA A N 1
ATOM 646 C CA . ALA A 1 83 ? 7.554 -4.420 10.543 1.00 88.25 83 ALA A CA 1
ATOM 647 C C . ALA A 1 83 ? 7.336 -2.942 10.920 1.00 88.25 83 ALA A C 1
ATOM 649 O O . ALA A 1 83 ? 6.209 -2.479 10.986 1.00 88.25 83 ALA A O 1
ATOM 650 N N . THR A 1 84 ? 8.403 -2.173 11.145 1.00 87.62 84 THR A N 1
ATOM 651 C CA . THR A 1 84 ? 8.314 -0.738 11.443 1.00 87.62 84 THR A CA 1
ATOM 652 C C . THR A 1 84 ? 8.090 0.054 10.157 1.00 87.62 84 THR A C 1
ATOM 654 O O . THR A 1 84 ? 8.896 -0.045 9.233 1.00 87.62 84 THR A O 1
ATOM 657 N N . LEU A 1 85 ? 6.999 0.822 10.089 1.00 88.75 85 LEU A N 1
ATOM 658 C CA . LEU A 1 85 ? 6.701 1.716 8.966 1.00 88.75 85 LEU A CA 1
ATOM 659 C C . LEU A 1 85 ? 7.699 2.876 8.911 1.00 88.75 85 LEU A C 1
ATOM 661 O O . LEU A 1 85 ? 7.986 3.497 9.935 1.00 88.75 85 LEU A O 1
ATOM 665 N N . VAL A 1 86 ? 8.160 3.209 7.707 1.00 88.00 86 VAL A N 1
ATOM 666 C CA . VAL A 1 86 ? 8.992 4.400 7.471 1.00 88.00 86 VAL A CA 1
ATOM 667 C C . VAL A 1 86 ? 8.126 5.624 7.123 1.00 88.00 86 VAL A C 1
ATOM 669 O O . VAL A 1 86 ? 6.995 5.457 6.650 1.00 88.00 86 VAL A O 1
ATOM 672 N N . PRO A 1 87 ? 8.610 6.864 7.334 1.00 88.94 87 PRO A N 1
ATOM 673 C CA . PRO A 1 87 ? 7.836 8.084 7.076 1.00 88.94 87 PRO A CA 1
ATOM 674 C C . PRO A 1 87 ? 7.298 8.209 5.644 1.00 88.94 87 PRO A C 1
ATOM 676 O O . PRO A 1 87 ? 6.215 8.755 5.427 1.00 88.94 87 PRO A O 1
ATOM 679 N N . GLU A 1 88 ? 8.016 7.668 4.663 1.00 85.69 88 GLU A N 1
ATOM 680 C CA . GLU A 1 88 ? 7.628 7.645 3.253 1.00 85.69 88 GLU A CA 1
ATOM 681 C C . GLU A 1 88 ? 6.297 6.905 3.027 1.00 85.69 88 GLU A C 1
ATOM 683 O O . GLU A 1 88 ? 5.549 7.245 2.108 1.00 85.69 88 GLU A O 1
ATOM 688 N N . SER A 1 89 ? 5.956 5.956 3.907 1.00 87.12 89 SER A N 1
ATOM 689 C CA . SER A 1 89 ? 4.721 5.166 3.861 1.00 87.12 89 SER A CA 1
ATOM 690 C C . SER A 1 89 ? 3.476 5.946 4.254 1.00 87.12 89 SER A C 1
ATOM 692 O O . SER A 1 89 ? 2.367 5.613 3.830 1.00 87.12 89 SER A O 1
ATOM 694 N N . LEU A 1 90 ? 3.641 7.003 5.051 1.00 88.19 90 LEU A N 1
ATOM 695 C CA . LEU A 1 90 ? 2.528 7.718 5.675 1.00 88.19 90 LEU A CA 1
ATOM 696 C C . LEU A 1 90 ? 1.601 8.363 4.646 1.00 88.19 90 LEU A C 1
ATOM 698 O O . LEU A 1 90 ? 0.391 8.401 4.851 1.00 88.19 90 LEU A O 1
ATOM 702 N N . LYS A 1 91 ? 2.145 8.824 3.513 1.00 87.94 91 LYS A N 1
ATOM 703 C CA . LYS A 1 91 ? 1.334 9.411 2.441 1.00 87.94 91 LYS A CA 1
ATOM 704 C C . LYS A 1 91 ? 0.346 8.394 1.870 1.00 87.94 91 LYS A C 1
ATOM 706 O O . LYS A 1 91 ? -0.831 8.709 1.710 1.00 87.94 91 LYS A O 1
ATOM 711 N N . GLN A 1 92 ? 0.819 7.182 1.580 1.00 87.38 92 GLN A N 1
ATOM 712 C CA . GLN A 1 92 ? -0.017 6.143 0.986 1.00 87.38 92 GLN A CA 1
ATOM 713 C C . GLN A 1 92 ? -1.048 5.619 1.988 1.00 87.38 92 GLN A C 1
ATOM 715 O O . GLN A 1 92 ? -2.215 5.451 1.639 1.00 87.38 92 GLN A O 1
ATOM 720 N N . LEU A 1 93 ? -0.641 5.439 3.247 1.00 89.38 93 LEU A N 1
ATOM 721 C CA . LEU A 1 93 ? -1.546 5.052 4.330 1.00 89.38 93 LEU A CA 1
ATOM 722 C C . LEU A 1 93 ? -2.618 6.125 4.580 1.00 89.38 93 LEU A C 1
ATOM 724 O O . LEU A 1 93 ? -3.777 5.795 4.800 1.00 89.38 93 LEU A O 1
ATOM 728 N N . GLY A 1 94 ? -2.266 7.409 4.463 1.00 90.38 94 GLY A N 1
ATOM 729 C CA . GLY A 1 94 ? -3.215 8.519 4.545 1.00 90.38 94 GLY A CA 1
ATOM 730 C C . GLY A 1 94 ? -4.315 8.445 3.484 1.00 90.38 94 GLY A C 1
ATOM 731 O O . GLY A 1 94 ? -5.486 8.646 3.801 1.00 90.38 94 GLY A O 1
ATOM 732 N N . TYR A 1 95 ? -3.975 8.094 2.242 1.00 90.06 95 TYR A N 1
ATOM 733 C CA . TYR A 1 95 ? -4.983 7.895 1.197 1.00 90.06 95 TYR A CA 1
ATOM 734 C C . TYR A 1 95 ? -5.898 6.700 1.471 1.00 90.06 95 TYR A C 1
ATOM 736 O O . TYR A 1 95 ? -7.097 6.799 1.220 1.00 90.06 95 TYR A O 1
ATOM 744 N N . MET A 1 96 ? -5.372 5.612 2.039 1.00 89.25 96 MET A N 1
ATOM 745 C CA . MET A 1 96 ? -6.208 4.484 2.467 1.00 89.25 96 MET A CA 1
ATOM 746 C C . MET A 1 96 ? -7.184 4.892 3.576 1.00 89.25 96 MET A C 1
ATOM 748 O O . MET A 1 96 ? -8.350 4.515 3.529 1.00 89.25 96 MET A O 1
ATOM 752 N N . ILE A 1 97 ? -6.735 5.691 4.551 1.00 90.94 97 ILE A N 1
ATOM 753 C CA . ILE A 1 97 ? -7.597 6.192 5.632 1.00 90.94 97 ILE A CA 1
ATOM 754 C C . ILE A 1 97 ? -8.742 7.033 5.064 1.00 90.94 97 ILE A C 1
ATOM 756 O O . ILE A 1 97 ? -9.879 6.872 5.497 1.00 90.94 97 ILE A O 1
ATOM 760 N N . ILE A 1 98 ? -8.450 7.925 4.113 1.00 91.62 98 ILE A N 1
ATOM 761 C CA . ILE A 1 98 ? -9.471 8.761 3.465 1.00 91.62 98 ILE A CA 1
ATOM 762 C C . ILE A 1 98 ? -10.504 7.874 2.767 1.00 91.62 98 ILE A C 1
ATOM 764 O O . ILE A 1 98 ? -11.684 7.970 3.090 1.00 91.62 98 ILE A O 1
ATOM 768 N N . LEU A 1 99 ? -10.050 6.942 1.924 1.00 90.25 99 LEU A N 1
ATOM 769 C CA . LEU A 1 99 ? -10.921 6.001 1.219 1.00 90.25 99 LEU A CA 1
ATOM 770 C C . LEU A 1 99 ? -11.845 5.2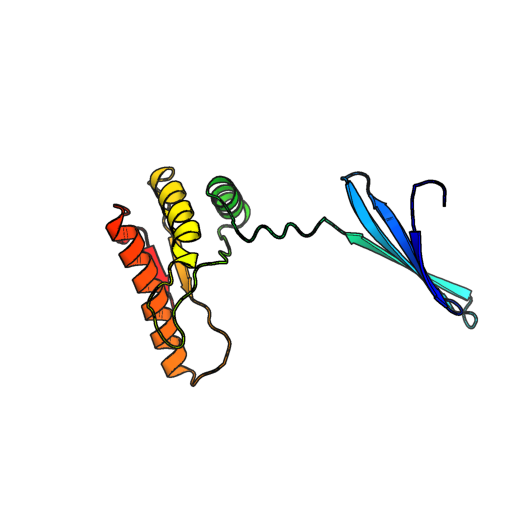37 2.180 1.00 90.25 99 LEU A C 1
ATOM 772 O O . LEU A 1 99 ? -13.047 5.144 1.958 1.00 90.25 99 LEU A O 1
ATOM 776 N N . LEU A 1 100 ? -11.288 4.698 3.266 1.00 88.62 100 LEU A N 1
ATOM 777 C CA . LEU A 1 100 ? -12.033 3.896 4.239 1.00 88.62 100 LEU A CA 1
ATOM 778 C C . LEU A 1 100 ? -13.022 4.718 5.068 1.00 88.62 100 LEU A C 1
ATOM 780 O O . LEU A 1 100 ? -14.023 4.173 5.537 1.00 88.62 100 LEU A O 1
ATOM 784 N N . LYS A 1 101 ? -12.751 6.010 5.268 1.00 88.62 101 LYS A N 1
ATOM 785 C CA . LYS A 1 101 ? -13.685 6.938 5.918 1.00 88.62 101 LYS A CA 1
ATOM 786 C C . LYS A 1 101 ? -14.814 7.362 4.987 1.00 88.62 101 LYS A C 1
ATOM 788 O O . LYS A 1 101 ? -15.935 7.520 5.457 1.00 88.62 101 LYS A O 1
ATOM 793 N N . GLU A 1 102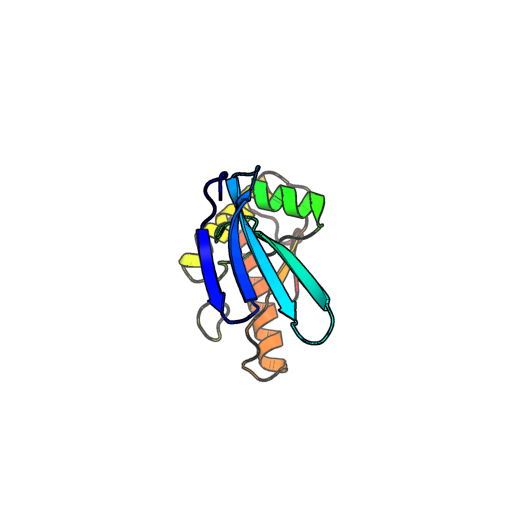 ? -14.525 7.530 3.701 1.00 91.25 102 GLU A N 1
ATOM 794 C CA . GLU A 1 102 ? -15.523 7.839 2.671 1.00 91.25 102 GLU A CA 1
ATOM 795 C C . GLU A 1 102 ? -16.428 6.633 2.379 1.00 91.25 102 GLU A C 1
ATOM 797 O O . GLU A 1 102 ? -17.608 6.809 2.095 1.00 91.25 102 GLU A O 1
ATOM 802 N N . ASN A 1 103 ? -15.906 5.415 2.555 1.00 88.12 103 ASN A N 1
ATOM 803 C CA . ASN A 1 103 ? -16.614 4.162 2.303 1.00 88.12 103 ASN A CA 1
ATOM 804 C C . ASN A 1 103 ? -16.736 3.310 3.579 1.00 88.12 103 ASN A C 1
ATOM 806 O O . ASN A 1 103 ? -15.943 2.385 3.756 1.00 88.12 103 ASN A O 1
ATOM 810 N N . PRO A 1 104 ? -17.687 3.579 4.494 1.00 87.69 104 PRO A N 1
ATOM 811 C CA . PRO A 1 104 ? -17.775 2.899 5.793 1.00 87.69 104 PRO A CA 1
ATOM 812 C C . PRO A 1 104 ? -18.069 1.392 5.706 1.00 87.69 104 PRO A C 1
ATOM 814 O O . PRO A 1 104 ? -17.630 0.650 6.582 1.00 87.69 104 PRO A O 1
ATOM 817 N N . ASP A 1 105 ? -18.732 0.938 4.641 1.00 86.81 105 ASP A N 1
ATOM 818 C CA . ASP A 1 105 ? -19.096 -0.473 4.437 1.00 86.81 105 ASP A CA 1
ATOM 819 C C . ASP A 1 105 ? -17.968 -1.310 3.804 1.00 86.81 105 ASP A C 1
ATOM 821 O O . ASP A 1 105 ? -18.073 -2.532 3.681 1.00 86.81 105 ASP A O 1
ATOM 825 N N . LEU A 1 106 ? -16.869 -0.667 3.390 1.00 83.88 106 LEU A N 1
ATOM 826 C CA . LEU A 1 106 ? -15.759 -1.336 2.720 1.00 83.88 106 LEU A CA 1
ATOM 827 C C . LEU A 1 106 ? -14.937 -2.172 3.714 1.00 83.88 106 LEU A C 1
ATOM 829 O O . LEU A 1 106 ? -14.389 -1.638 4.680 1.00 83.88 106 LEU A O 1
ATOM 833 N N . ASN A 1 107 ? -14.789 -3.466 3.439 1.00 83.69 107 ASN A N 1
ATOM 834 C CA . ASN A 1 107 ? -13.890 -4.363 4.167 1.00 83.69 107 ASN A CA 1
ATOM 835 C C . ASN A 1 107 ? -12.708 -4.733 3.272 1.00 83.69 107 ASN A C 1
ATOM 837 O O . ASN A 1 107 ? -12.901 -5.034 2.094 1.00 83.69 107 ASN A O 1
ATOM 841 N N . LEU A 1 108 ? -11.492 -4.714 3.818 1.00 80.88 108 LEU A N 1
ATOM 842 C CA . LEU A 1 108 ? -10.266 -4.926 3.053 1.00 80.88 108 LEU A CA 1
ATOM 843 C C . LEU A 1 108 ? -9.435 -6.084 3.601 1.00 80.88 108 LEU A C 1
ATOM 845 O O . LEU A 1 108 ? -9.225 -6.229 4.802 1.00 80.88 108 LEU A O 1
ATOM 849 N N . GLU A 1 109 ? -8.875 -6.871 2.692 1.00 80.75 109 GLU A N 1
ATOM 850 C CA . GLU A 1 109 ? -7.788 -7.793 3.007 1.00 80.75 109 GLU A CA 1
ATOM 851 C C . GLU A 1 109 ? -6.449 -7.097 2.729 1.00 80.75 109 GLU A C 1
ATOM 853 O O . GLU A 1 109 ? -6.251 -6.537 1.649 1.00 80.75 109 GLU A O 1
ATOM 858 N N . VAL A 1 110 ? -5.525 -7.116 3.695 1.00 78.69 110 VAL A N 1
ATOM 859 C CA . VAL A 1 110 ? -4.191 -6.511 3.544 1.00 78.69 110 VAL A CA 1
ATOM 860 C C . VAL A 1 110 ? -3.166 -7.622 3.361 1.00 78.69 110 VAL A C 1
ATOM 862 O O . VAL A 1 110 ? -2.918 -8.382 4.296 1.00 78.69 110 VAL A O 1
ATOM 865 N N . GLN A 1 111 ? -2.567 -7.687 2.169 1.00 74.19 111 GLN A N 1
ATOM 866 C CA . GLN A 1 111 ? -1.539 -8.668 1.811 1.00 74.19 111 GLN A CA 1
ATOM 867 C C . GLN A 1 111 ? -0.154 -8.017 1.736 1.00 74.19 111 GLN A C 1
ATOM 869 O O . GLN A 1 111 ? 0.053 -7.053 0.992 1.00 74.19 111 GLN A O 1
ATOM 874 N N . GLY A 1 112 ? 0.798 -8.540 2.509 1.00 66.81 112 GLY A N 1
ATOM 875 C CA . GLY A 1 112 ? 2.198 -8.114 2.478 1.00 66.81 112 GLY A CA 1
ATOM 876 C C . GLY A 1 112 ? 3.038 -8.998 1.555 1.00 66.81 112 GLY A C 1
ATOM 877 O O . GLY A 1 112 ? 2.968 -10.215 1.636 1.00 66.81 112 GLY A O 1
ATOM 878 N N . HIS A 1 113 ? 3.882 -8.402 0.709 1.00 66.44 113 HIS A N 1
ATOM 879 C CA . HIS A 1 113 ? 4.874 -9.135 -0.088 1.00 66.44 113 HIS A CA 1
ATOM 880 C C . HIS A 1 113 ? 6.284 -8.586 0.195 1.00 66.44 113 HIS A C 1
ATOM 882 O O . HIS A 1 113 ? 6.471 -7.370 0.261 1.00 66.44 113 HIS A O 1
ATOM 888 N N . THR A 1 114 ? 7.289 -9.453 0.340 1.00 55.94 114 THR A N 1
ATOM 889 C CA . THR A 1 114 ? 8.725 -9.096 0.333 1.00 55.94 114 THR A CA 1
ATOM 890 C C . THR A 1 114 ? 9.364 -9.650 -0.924 1.00 55.94 114 THR A C 1
ATOM 892 O O . THR A 1 114 ? 8.828 -10.538 -1.590 1.00 55.94 114 THR A O 1
ATOM 895 N N . ASP A 1 115 ? 10.552 -9.142 -1.230 1.00 54.94 115 ASP A N 1
ATOM 896 C CA . ASP A 1 115 ? 11.474 -9.862 -2.080 1.00 54.94 115 ASP A CA 1
ATOM 897 C C . ASP A 1 115 ? 11.871 -11.199 -1.427 1.00 54.94 115 ASP A C 1
ATOM 899 O O . ASP A 1 115 ? 11.855 -11.393 -0.212 1.00 54.94 115 ASP A O 1
ATOM 903 N N . ASN A 1 116 ? 12.175 -12.167 -2.275 1.00 48.50 116 ASN A N 1
ATOM 904 C CA . ASN A 1 116 ? 12.430 -13.575 -1.977 1.00 48.50 116 ASN A CA 1
ATOM 905 C C . ASN A 1 116 ? 13.788 -13.842 -1.290 1.00 48.50 116 ASN A C 1
ATOM 907 O O . ASN A 1 116 ? 14.426 -14.861 -1.549 1.00 48.50 116 ASN A O 1
ATOM 911 N N . LYS A 1 117 ? 14.270 -12.926 -0.445 1.00 48.41 117 LYS A N 1
ATOM 912 C CA . LYS A 1 117 ? 15.562 -13.041 0.245 1.00 48.41 117 LYS A CA 1
ATOM 913 C C . LYS A 1 117 ? 15.355 -13.374 1.726 1.00 48.41 117 LYS A C 1
ATOM 915 O O . LYS A 1 117 ? 15.359 -12.484 2.562 1.00 48.41 117 LYS A O 1
ATOM 920 N N . GLY A 1 118 ? 15.191 -14.657 2.053 1.00 54.56 118 GLY A N 1
ATOM 921 C CA . GLY A 1 118 ? 15.094 -15.156 3.435 1.00 54.56 118 GLY A CA 1
ATOM 922 C C . GLY A 1 118 ? 14.616 -16.611 3.489 1.00 54.56 118 GLY A C 1
ATOM 923 O O . GLY A 1 118 ? 14.193 -17.143 2.467 1.00 54.56 118 GLY A O 1
ATOM 924 N N . SER A 1 119 ? 14.704 -17.267 4.651 1.00 59.56 119 SER A N 1
ATOM 925 C CA . SER A 1 119 ? 14.101 -18.593 4.848 1.00 59.56 119 SER A CA 1
ATOM 926 C C . SER A 1 119 ? 12.573 -18.481 4.888 1.00 59.56 119 SER A C 1
ATOM 928 O O . SER A 1 119 ? 12.036 -17.534 5.465 1.00 59.56 119 SER A O 1
ATOM 930 N N . ASP A 1 120 ? 11.873 -19.449 4.288 1.00 63.22 120 ASP A N 1
ATOM 931 C CA . ASP A 1 120 ? 10.420 -19.381 4.063 1.00 63.22 120 ASP A CA 1
ATOM 932 C C . ASP A 1 120 ? 9.620 -19.076 5.344 1.00 63.22 120 ASP A C 1
ATOM 934 O O . ASP A 1 120 ? 8.706 -18.257 5.315 1.00 63.22 120 ASP A O 1
ATOM 938 N N . ASN A 1 121 ? 10.013 -19.629 6.498 1.00 68.56 121 ASN A N 1
ATOM 939 C CA . ASN A 1 121 ? 9.306 -19.401 7.767 1.00 68.56 121 ASN A CA 1
ATOM 940 C C . ASN A 1 121 ? 9.490 -17.986 8.344 1.00 68.56 121 ASN A C 1
ATOM 942 O O . ASN A 1 121 ? 8.535 -17.402 8.849 1.00 68.56 121 ASN A O 1
ATOM 946 N N . HIS A 1 122 ? 10.697 -17.416 8.265 1.00 72.19 122 HIS A N 1
ATOM 947 C CA . HIS A 1 122 ? 10.968 -16.070 8.797 1.00 72.19 122 HIS A CA 1
ATOM 948 C C . HIS A 1 122 ? 10.232 -14.997 7.990 1.00 72.19 122 HIS A C 1
ATOM 950 O O . HIS A 1 122 ? 9.684 -14.043 8.545 1.00 72.19 122 HIS A O 1
ATOM 956 N N . ASN A 1 123 ? 10.166 -15.196 6.673 1.00 70.50 123 ASN A N 1
ATOM 957 C CA . ASN A 1 123 ? 9.455 -14.301 5.772 1.00 70.50 123 ASN A CA 1
ATOM 958 C C . ASN A 1 123 ? 7.942 -14.324 6.030 1.00 70.50 123 ASN A C 1
ATOM 960 O O . ASN A 1 123 ? 7.346 -13.254 6.103 1.00 70.50 123 ASN A O 1
ATOM 964 N N . LEU A 1 124 ? 7.345 -15.501 6.268 1.00 76.06 124 LEU A N 1
ATOM 965 C CA . LEU A 1 124 ? 5.920 -15.631 6.615 1.00 76.06 124 LEU A CA 1
ATOM 966 C C . LEU A 1 124 ? 5.548 -14.842 7.877 1.00 76.06 124 LEU A C 1
ATOM 968 O O . LEU A 1 124 ? 4.610 -14.044 7.870 1.00 76.06 124 LEU A O 1
ATOM 972 N N . GLU A 1 125 ? 6.328 -14.992 8.948 1.00 81.94 125 GLU A N 1
ATOM 973 C CA . GLU A 1 125 ? 6.110 -14.225 10.178 1.00 81.94 125 GLU A CA 1
ATOM 974 C C . GLU A 1 125 ? 6.309 -12.718 9.964 1.00 81.94 125 GLU A C 1
ATOM 976 O O . GLU A 1 125 ? 5.646 -11.888 10.591 1.00 81.94 125 GLU A O 1
ATOM 981 N N . LEU A 1 126 ? 7.247 -12.324 9.101 1.00 82.44 126 LEU A N 1
ATOM 982 C CA . LEU A 1 126 ? 7.473 -10.921 8.768 1.00 82.44 126 LEU A CA 1
ATOM 983 C C . LEU A 1 126 ? 6.317 -10.328 7.945 1.00 82.44 126 LEU A C 1
ATOM 985 O O . LEU A 1 126 ? 5.929 -9.186 8.205 1.00 82.44 126 LEU A O 1
ATOM 989 N N . PHE A 1 127 ? 5.731 -11.080 7.007 1.00 79.94 127 PHE A N 1
ATOM 990 C CA . PHE A 1 127 ? 4.556 -10.648 6.240 1.00 79.94 127 PHE A CA 1
ATOM 991 C C . PHE A 1 127 ? 3.366 -10.382 7.145 1.00 79.94 127 PHE A C 1
ATOM 993 O O . PHE A 1 127 ? 2.772 -9.302 7.082 1.00 79.94 127 PHE A O 1
ATOM 1000 N N . 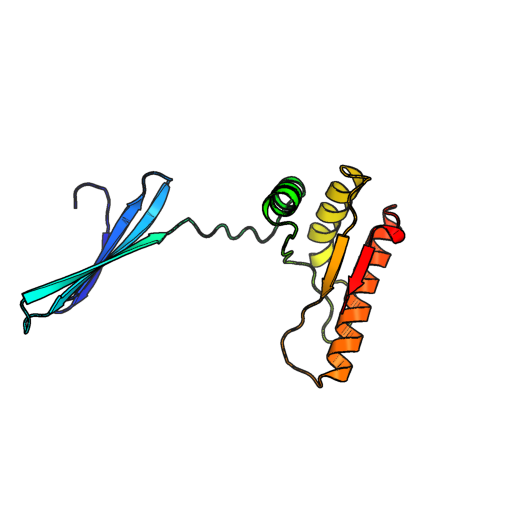GLN A 1 128 ? 3.079 -11.334 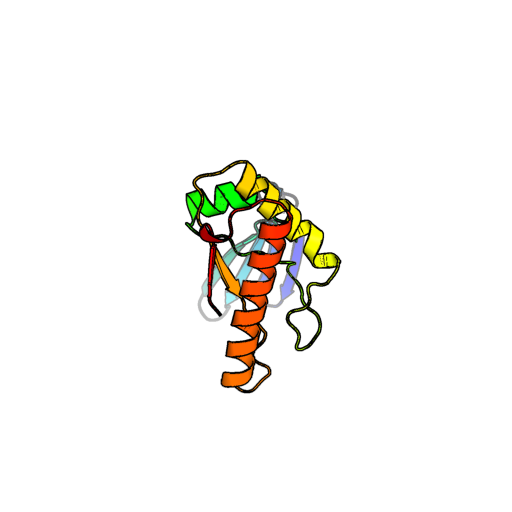8.031 1.00 84.62 128 GLN A N 1
ATOM 1001 C CA . GLN A 1 128 ? 1.954 -11.247 8.946 1.00 84.62 128 GLN A CA 1
ATOM 1002 C C . GLN A 1 128 ? 2.083 -10.017 9.859 1.00 84.62 128 GLN A C 1
ATOM 1004 O O . GLN A 1 128 ? 1.177 -9.186 9.917 1.00 84.62 128 GLN A O 1
ATOM 1009 N N . ARG A 1 129 ? 3.261 -9.808 10.466 1.00 86.81 129 ARG A N 1
ATOM 1010 C CA . ARG A 1 129 ? 3.536 -8.636 11.322 1.00 86.81 129 ARG A CA 1
ATOM 1011 C C . ARG A 1 129 ? 3.416 -7.302 10.579 1.00 86.81 129 ARG A C 1
ATOM 1013 O O . ARG A 1 129 ? 3.010 -6.294 11.160 1.00 86.81 129 ARG A O 1
ATOM 1020 N N . ARG A 1 130 ? 3.775 -7.263 9.292 1.00 88.06 130 ARG A N 1
ATOM 1021 C CA . ARG A 1 130 ? 3.629 -6.065 8.449 1.00 88.06 130 ARG A CA 1
ATOM 1022 C C . ARG A 1 130 ? 2.167 -5.759 8.151 1.00 88.06 130 ARG A C 1
ATOM 1024 O O . ARG A 1 130 ? 1.765 -4.604 8.287 1.00 88.06 130 ARG A O 1
ATOM 1031 N N . ALA A 1 131 ? 1.378 -6.773 7.795 1.00 86.50 131 ALA A N 1
ATOM 1032 C CA . ALA A 1 131 ? -0.059 -6.616 7.592 1.00 86.50 131 ALA A CA 1
ATOM 1033 C C . ALA A 1 131 ? -0.744 -6.128 8.881 1.00 86.50 131 ALA A C 1
ATOM 1035 O O . ALA A 1 131 ? -1.490 -5.151 8.849 1.00 86.50 131 ALA A O 1
ATOM 1036 N N . GLU A 1 132 ? -0.405 -6.717 10.029 1.00 88.00 132 GLU A N 1
ATOM 1037 C CA . GLU A 1 132 ? -0.888 -6.284 11.347 1.00 88.00 132 GLU A CA 1
ATOM 1038 C C . GLU A 1 132 ? -0.503 -4.839 11.669 1.00 88.00 132 GLU A C 1
ATOM 1040 O O . GLU A 1 132 ? -1.341 -4.070 12.136 1.00 88.00 132 GLU A O 1
ATOM 1045 N N . THR A 1 133 ? 0.733 -4.430 11.367 1.00 90.56 133 THR A N 1
ATOM 1046 C CA . THR A 1 133 ? 1.175 -3.047 11.600 1.00 90.56 133 THR A CA 1
ATOM 1047 C C . THR A 1 133 ? 0.344 -2.048 10.798 1.00 90.56 133 THR A C 1
ATOM 1049 O O . THR A 1 133 ? -0.009 -0.989 11.318 1.00 90.56 133 THR A O 1
ATOM 1052 N N . VAL A 1 134 ? -0.010 -2.377 9.552 1.00 89.12 134 VAL A N 1
ATOM 1053 C CA . VAL A 1 134 ? -0.898 -1.532 8.742 1.00 89.12 134 VAL A CA 1
ATOM 1054 C C . VAL A 1 134 ? -2.280 -1.442 9.386 1.00 89.12 134 VAL A C 1
ATOM 1056 O O . VAL A 1 134 ? -2.788 -0.336 9.535 1.00 89.12 134 VAL A O 1
ATOM 1059 N N . VAL A 1 135 ? -2.867 -2.558 9.827 1.00 88.06 135 VAL A N 1
ATOM 1060 C CA . VAL A 1 135 ? -4.182 -2.560 10.497 1.00 88.06 135 VAL A CA 1
ATOM 1061 C C . VAL A 1 135 ? -4.160 -1.722 11.779 1.00 88.06 135 VAL A C 1
ATOM 1063 O O . VAL A 1 135 ? -5.019 -0.860 11.965 1.00 88.06 135 VAL A O 1
ATOM 1066 N N . VAL A 1 136 ? -3.144 -1.904 12.630 1.00 89.50 136 VAL A N 1
ATOM 1067 C CA . VAL A 1 136 ? -2.958 -1.104 13.853 1.00 89.50 136 VAL A CA 1
ATOM 1068 C C . VAL A 1 136 ? -2.831 0.379 13.515 1.00 89.50 136 VAL A C 1
ATOM 1070 O O . VAL A 1 136 ? -3.476 1.209 14.155 1.00 89.50 136 VAL A O 1
ATOM 1073 N N . PHE A 1 137 ? -2.050 0.721 12.486 1.00 90.31 137 PHE A N 1
ATOM 1074 C CA . PHE A 1 137 ? -1.911 2.099 12.028 1.00 90.31 137 PHE A CA 1
ATOM 1075 C C . PHE A 1 137 ? -3.265 2.695 11.628 1.00 90.31 137 PHE A C 1
ATOM 1077 O O . PHE A 1 137 ? -3.582 3.795 12.062 1.00 90.31 137 PHE A O 1
ATOM 1084 N N . MET A 1 138 ? -4.095 1.974 10.869 1.00 89.12 138 MET A N 1
ATOM 1085 C CA . MET A 1 138 ? -5.440 2.437 10.489 1.00 89.12 138 MET A CA 1
ATOM 1086 C C . MET A 1 138 ? -6.337 2.667 11.717 1.00 89.12 138 MET A C 1
ATOM 1088 O O . MET A 1 138 ? -7.039 3.681 11.789 1.00 89.12 138 MET A O 1
ATOM 1092 N N . GLY A 1 139 ? -6.251 1.775 12.710 1.00 87.94 139 GLY A N 1
ATOM 1093 C CA . GLY A 1 139 ? -6.951 1.888 13.992 1.00 87.94 139 GLY A CA 1
ATOM 1094 C C . GLY A 1 139 ? -6.632 3.175 14.753 1.00 87.94 139 GLY A C 1
ATOM 1095 O O . GLY A 1 139 ? -7.542 3.831 15.262 1.00 87.94 139 GLY A O 1
ATOM 1096 N N . LEU A 1 140 ? -5.367 3.613 14.750 1.00 89.12 140 LEU A N 1
ATOM 1097 C CA . LEU A 1 140 ? -4.953 4.880 15.376 1.00 89.12 140 LEU A CA 1
ATOM 1098 C C . LEU A 1 140 ? -5.652 6.110 14.773 1.00 89.12 140 LEU A C 1
ATOM 1100 O O . LEU A 1 140 ? -5.778 7.132 15.444 1.00 89.12 140 LEU A O 1
ATOM 1104 N N . PHE A 1 141 ? -6.131 6.018 13.529 1.00 89.81 141 PHE A N 1
ATOM 1105 C CA . PHE A 1 141 ? -6.849 7.094 12.841 1.00 89.81 141 PHE A CA 1
ATOM 1106 C C . PHE A 1 141 ? -8.371 6.892 12.800 1.00 89.81 141 PHE A C 1
ATOM 1108 O O . PHE A 1 141 ? -9.069 7.624 12.083 1.00 89.81 141 PHE A O 1
ATOM 1115 N N . GLY A 1 142 ? -8.890 5.952 13.597 1.00 86.88 142 GLY A N 1
ATOM 1116 C CA . GLY A 1 142 ? -10.321 5.732 13.804 1.00 86.88 142 GLY A CA 1
ATOM 1117 C C . GLY A 1 142 ? -10.991 4.840 12.761 1.00 86.88 142 GLY A C 1
ATOM 1118 O O . GLY A 1 142 ? -12.206 4.921 12.602 1.00 86.88 142 GLY A O 1
ATOM 1119 N N . VAL A 1 143 ? -10.230 4.020 12.032 1.00 87.81 143 VAL A N 1
ATOM 1120 C CA . VAL A 1 143 ? -10.808 2.951 11.206 1.00 87.81 143 VAL A CA 1
ATOM 1121 C C . VAL A 1 143 ? -10.952 1.698 12.066 1.00 87.81 143 VAL A C 1
ATOM 1123 O O . VAL A 1 143 ? -9.982 1.270 12.683 1.00 87.81 143 VAL A O 1
ATOM 1126 N N . ASP A 1 144 ? -12.145 1.108 12.110 1.00 85.38 144 ASP A N 1
ATOM 1127 C CA . ASP A 1 144 ? -12.374 -0.123 12.873 1.00 85.38 144 ASP A CA 1
ATOM 1128 C C . ASP A 1 144 ? -11.495 -1.269 12.342 1.00 85.38 144 ASP A C 1
ATOM 1130 O O . ASP A 1 144 ? -11.542 -1.614 11.160 1.00 85.38 144 ASP A O 1
ATOM 1134 N N . SER A 1 145 ? -10.705 -1.872 13.232 1.00 80.12 145 SER A N 1
ATOM 1135 C CA . SER A 1 145 ? -9.839 -3.015 12.940 1.00 80.12 145 SER A CA 1
ATOM 1136 C C . SER A 1 145 ? -10.603 -4.224 12.388 1.00 80.12 145 SER A C 1
ATOM 1138 O O . SER A 1 145 ? -10.035 -4.984 11.610 1.00 80.12 145 SER A O 1
ATOM 1140 N N . ASN A 1 146 ? -11.888 -4.389 12.730 1.00 85.06 146 ASN A N 1
ATOM 1141 C CA . ASN A 1 146 ? -12.741 -5.470 12.217 1.00 85.06 146 ASN A CA 1
ATOM 1142 C C . ASN A 1 146 ? -12.981 -5.382 10.706 1.00 85.06 146 ASN A C 1
ATOM 1144 O O . ASN A 1 146 ? -13.395 -6.360 10.085 1.00 85.06 146 ASN A O 1
ATOM 1148 N N . ARG A 1 147 ? -12.709 -4.218 10.107 1.00 83.81 147 ARG A N 1
ATOM 1149 C CA . ARG A 1 147 ? -12.805 -4.004 8.660 1.00 83.81 147 ARG A CA 1
ATOM 1150 C C . ARG A 1 147 ? -11.614 -4.568 7.898 1.00 83.81 147 ARG A C 1
ATOM 1152 O O . ARG A 1 147 ? -11.574 -4.465 6.672 1.00 83.81 147 ARG A O 1
ATOM 1159 N N . PHE A 1 148 ? -10.645 -5.146 8.607 1.00 81.69 148 PHE A N 1
ATOM 1160 C CA . PHE A 1 148 ? -9.446 -5.702 8.017 1.00 81.69 148 PHE A CA 1
ATOM 1161 C C . PHE A 1 148 ? -9.282 -7.184 8.309 1.00 81.69 148 PHE A C 1
ATOM 1163 O O . PHE A 1 148 ? -9.446 -7.647 9.435 1.00 81.69 148 PHE A O 1
ATOM 1170 N N . ILE A 1 149 ? -8.837 -7.908 7.287 1.00 77.25 149 ILE A N 1
ATOM 1171 C CA . ILE A 1 149 ? -8.284 -9.252 7.433 1.00 77.25 149 ILE A CA 1
ATOM 1172 C C . ILE A 1 149 ? -6.804 -9.167 7.030 1.00 77.25 149 ILE A C 1
ATOM 1174 O O . ILE A 1 149 ? -6.508 -9.062 5.837 1.00 77.25 149 ILE A O 1
ATOM 1178 N N . PRO A 1 150 ? -5.852 -9.139 7.981 1.00 71.44 150 PRO A N 1
ATOM 1179 C CA . PRO A 1 150 ? -4.433 -9.185 7.645 1.00 71.44 150 PRO A CA 1
ATOM 1180 C C . PRO A 1 150 ? -4.057 -10.603 7.199 1.00 71.44 150 PRO A C 1
ATOM 1182 O O . PRO A 1 150 ? -4.325 -11.563 7.923 1.00 71.44 150 PRO A O 1
ATOM 1185 N N . LYS A 1 151 ? -3.430 -10.738 6.024 1.00 68.94 151 LYS A N 1
ATOM 1186 C CA . LYS A 1 151 ? -2.859 -12.009 5.555 1.00 68.94 151 LYS A CA 1
ATOM 1187 C C . LYS A 1 151 ? -1.407 -11.829 5.120 1.00 68.94 151 LYS A C 1
ATOM 1189 O O . LYS A 1 151 ? -1.118 -11.026 4.231 1.00 68.94 151 LYS A O 1
ATOM 1194 N N . GLY A 1 152 ? -0.516 -12.573 5.771 1.00 56.78 152 GLY A N 1
ATOM 1195 C CA . GLY A 1 152 ? 0.885 -12.747 5.387 1.00 56.78 152 GLY A CA 1
ATOM 1196 C C . GLY A 1 152 ? 1.127 -13.976 4.525 1.00 56.78 152 GLY A C 1
ATOM 1197 O O . GLY A 1 152 ? 0.364 -14.957 4.667 1.00 56.78 152 GLY A O 1
#

Foldseek 3Di:
DPQPKDFPDDDDQKTWIWGQDPVRFIKIWIWGGDPPPRDIDIDIDDDDPPPPCLADALVNQVVCCVPPVDDDHHQQDAPVLALHTDPSNVRNLVRVLVNCVVPVPAADEDFFDDPPPDDPVSVQVRRQSNLVSSLVVSVVVPRDSVSYDYGD

pLDDT: mean 76.09, std 13.59, range [41.56, 91.62]

Sequence (152 aa):
MEKGGKVVWEDRGQLVFTLPNQQGGTTWCRVTANSGLGQQYLNIVGGKPFRKSFAFGPAQMEEALDTDGRVRLYGILFDFDKATLVPESLKQLGYMIILLKENPDLNLEVQGHTDNKGSDNHNLELFQRRAETVVVFMGLFGVDSNRFIPKG

Mean predicted aligned error: 13.88 Å

Radius of gyration: 23.13 Å; Cα contacts (8 Å, |Δi|>4): 215; chains: 1; bounding box: 39×33×65 Å

Secondary structure (DSSP, 8-state):
-TTS-EEEEEETTEEEEEEE-TTSSEEEEEEEE-TTTS-EEEEEEE-------S---HHHHHHHHHHHS--------B-TTS-PBPGGGHHHHHHHHHHHHH-TT--EEEE----S-S-HHHHHHHHHHHHHHHHHHHHHTT--GGGEEEE-

InterPro domains:
  IPR006664 Outer membrane protein, bacterial [PR01021] (78-100)
  IPR006664 Outer membrane protein, bacterial [PR01021] (108-123)
  IPR006664 Outer membrane protein, bacterial [PR01021] (123-139)
  IPR006665 OmpA-like domain [PF00691] (77-151)
  IPR006665 OmpA-like domain [PS51123] (65-152)
  IPR006665 OmpA-like domain [cd07185] (76-152)
  IPR036737 OmpA-like domain superfamily [G3DSA:3.30.1330.60] (51-152)
  IPR036737 OmpA-like domain superfamily [SSF103088] (60-151)
  IPR050330 Bacterial Outer Membrane Structural/Functional [PTHR30329] (72-152)

Solvent-accessible surface area (backbone atoms only — not comparable to full-atom values): 8930 Å² total; per-residue (Å²): 117,96,69,78,41,46,81,78,46,76,54,99,44,37,42,31,33,37,34,66,39,98,86,80,26,48,25,42,36,37,40,38,48,44,90,89,73,85,49,70,50,79,50,77,47,77,39,69,73,80,75,83,63,71,65,72,47,38,70,59,42,51,54,30,35,74,73,68,73,49,69,92,83,61,54,79,47,54,44,87,100,49,53,50,73,41,80,76,16,50,64,46,52,49,27,52,52,50,42,47,66,78,35,75,88,61,68,46,76,39,75,44,83,76,80,92,80,68,59,73,69,62,48,43,55,47,19,34,47,34,18,46,41,52,45,52,54,42,37,78,74,73,43,67,57,87,40,50,47,65,41,75

Organism: NCBI:txid1429043